Protein AF-A0A1Q9S8D6-F1 (afdb_monomer)

Foldseek 3Di:
DAFLQPRHDFDDWDWDDDPNWIWITGHHPVVVVVCVVCVVDPDVPVVVSVVVSTDTDDPPPPPPPPDDDD

Sequence (70 aa):
MQDDLDGGCAEETLQFSWGGKEYLIDLSSSHARQLRQALCAPSDEALRAYAVAGRRVAPRARRGHRRGSS

Secondary structure (DSSP, 8-state):
-B-TTTSSB--EEEEEEETTEEEEEEE-HHHHHHHHHHHTSSSGGGHHHHHHHSEEPPP-----------

Solvent-accessible surface area (backbone atoms only — not comparable to full-atom values): 4303 Å² total; per-residue (Å²): 104,54,12,48,85,82,64,49,68,27,75,46,76,46,77,51,74,60,95,94,40,45,31,39,37,37,22,26,72,66,57,49,51,51,52,56,52,39,72,70,43,99,54,69,69,68,46,50,61,55,59,70,47,24,50,73,54,75,78,76,73,76,74,69,82,73,85,75,89,131

Radius of gyration: 16.01 Å; Cα contacts (8 Å, |Δi|>4): 95; chains: 1; bounding box: 26×54×24 Å

pLDDT: mean 89.97, std 14.2, range [49.44, 98.62]

Structure (mmCIF, N/CA/C/O backbone):
data_AF-A0A1Q9S8D6-F1
#
_entry.id   AF-A0A1Q9S8D6-F1
#
loop_
_atom_site.group_PDB
_atom_site.id
_atom_site.type_symbol
_atom_site.labe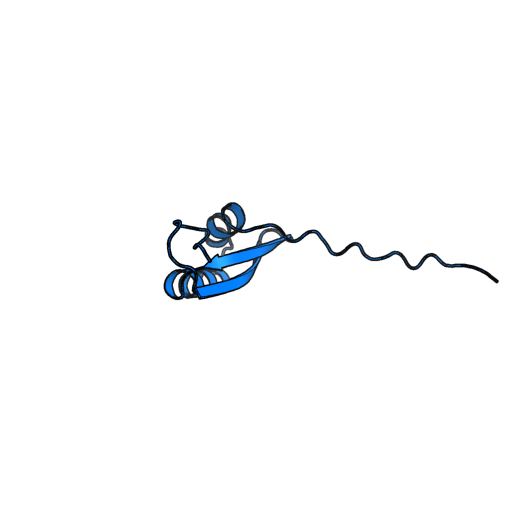l_atom_id
_atom_site.label_alt_id
_atom_site.label_comp_id
_atom_site.label_asym_id
_atom_site.label_entity_id
_atom_site.label_seq_id
_atom_site.pdbx_PDB_ins_code
_atom_site.Cartn_x
_atom_site.Cartn_y
_atom_site.Cartn_z
_atom_site.occupancy
_atom_site.B_iso_or_equiv
_atom_site.auth_seq_id
_atom_site.auth_comp_id
_atom_site.auth_asym_id
_atom_site.auth_atom_id
_atom_site.pdbx_PDB_model_num
ATOM 1 N N . MET A 1 1 ? -8.877 2.898 12.029 1.00 87.69 1 MET A N 1
ATOM 2 C CA . MET A 1 1 ? -8.756 3.043 10.562 1.00 87.69 1 MET A CA 1
ATOM 3 C C . MET A 1 1 ? -8.960 1.666 9.952 1.00 87.69 1 MET A C 1
ATOM 5 O O . MET A 1 1 ? -8.893 0.691 10.698 1.00 87.69 1 MET A O 1
ATOM 9 N N . GLN A 1 2 ? -9.271 1.583 8.665 1.00 96.50 2 GLN A N 1
ATOM 10 C CA . GLN A 1 2 ? -9.456 0.308 7.973 1.00 96.50 2 GLN A CA 1
ATOM 11 C C . GLN A 1 2 ? -8.213 0.024 7.125 1.00 96.50 2 GLN A C 1
ATOM 13 O O . GLN A 1 2 ? -7.648 0.966 6.581 1.00 96.50 2 GLN A O 1
ATOM 18 N N . ASP A 1 3 ? -7.761 -1.230 7.087 1.00 97.81 3 ASP A N 1
ATOM 19 C CA . ASP A 1 3 ? -6.664 -1.666 6.223 1.00 97.81 3 ASP A CA 1
ATOM 20 C C . ASP A 1 3 ? -7.124 -1.568 4.767 1.00 97.81 3 ASP A C 1
ATOM 22 O O . ASP A 1 3 ? -8.139 -2.159 4.390 1.00 97.81 3 ASP A O 1
ATOM 26 N N . ASP A 1 4 ? -6.403 -0.792 3.965 1.00 98.12 4 ASP A N 1
ATOM 27 C CA . ASP A 1 4 ? -6.763 -0.516 2.576 1.00 98.12 4 ASP A CA 1
ATOM 28 C C . ASP A 1 4 ? -6.598 -1.752 1.662 1.00 98.12 4 ASP A C 1
ATOM 30 O O . ASP A 1 4 ? -7.157 -1.770 0.564 1.00 98.12 4 ASP A O 1
ATOM 34 N N . LEU A 1 5 ? -5.846 -2.789 2.068 1.00 96.62 5 LEU A N 1
ATOM 35 C CA . LEU A 1 5 ? -5.641 -4.002 1.260 1.00 96.62 5 LEU A CA 1
ATOM 36 C C . LEU A 1 5 ? -6.772 -5.016 1.408 1.00 96.62 5 LEU A C 1
ATOM 38 O O . LEU A 1 5 ? -7.193 -5.601 0.409 1.00 96.62 5 LEU A O 1
ATOM 42 N N . ASP A 1 6 ? -7.218 -5.269 2.637 1.00 96.62 6 ASP A N 1
ATOM 43 C CA . ASP A 1 6 ? -8.160 -6.358 2.934 1.00 96.62 6 ASP A CA 1
ATOM 44 C C . ASP A 1 6 ? -9.429 -5.914 3.673 1.00 96.62 6 ASP A C 1
ATOM 46 O O . ASP A 1 6 ? -10.389 -6.680 3.762 1.00 96.62 6 ASP A O 1
ATOM 50 N N . GLY A 1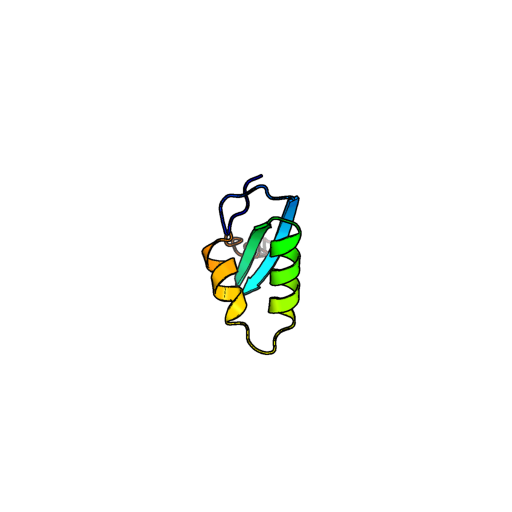 7 ? -9.473 -4.680 4.178 1.00 96.81 7 GLY A N 1
ATOM 51 C CA . GLY A 1 7 ? -10.598 -4.176 4.958 1.00 96.81 7 GLY A CA 1
ATOM 52 C C . GLY A 1 7 ? -10.534 -4.498 6.457 1.00 96.81 7 GLY A C 1
ATOM 53 O O . GLY A 1 7 ? -11.505 -4.228 7.167 1.00 96.81 7 GLY A O 1
ATOM 54 N N . GLY A 1 8 ? -9.437 -5.062 6.965 1.00 97.00 8 GLY A N 1
ATOM 55 C CA . GLY A 1 8 ? -9.209 -5.308 8.390 1.00 97.00 8 GLY A CA 1
ATOM 56 C C . GLY A 1 8 ? -8.937 -4.042 9.216 1.00 97.00 8 GLY A C 1
ATOM 57 O O . GLY A 1 8 ? -9.173 -2.915 8.785 1.00 97.00 8 GLY A O 1
ATOM 58 N N . CYS A 1 9 ? -8.432 -4.205 10.443 1.00 97.81 9 CYS A N 1
ATOM 59 C CA . CYS A 1 9 ? -8.012 -3.073 11.276 1.00 97.81 9 CYS A CA 1
ATOM 60 C C . CYS A 1 9 ? -6.622 -2.572 10.861 1.00 97.81 9 CYS A C 1
ATOM 62 O O . CYS A 1 9 ? -5.651 -3.323 10.938 1.00 97.81 9 CYS A O 1
ATOM 64 N N . ALA A 1 10 ? -6.516 -1.288 10.511 1.00 98.31 10 ALA A N 1
ATOM 65 C CA . ALA A 1 10 ? -5.227 -0.634 10.292 1.00 98.31 10 ALA A CA 1
ATOM 66 C C . ALA A 1 10 ? -4.633 -0.084 11.595 1.00 98.31 10 ALA A C 1
ATOM 68 O O . ALA A 1 10 ? -5.352 0.449 12.449 1.00 98.31 10 ALA A O 1
ATOM 69 N N . GLU A 1 11 ? -3.309 -0.165 11.694 1.00 98.25 11 GLU A N 1
ATOM 70 C CA . GLU A 1 11 ? -2.507 0.277 12.838 1.00 98.25 11 GLU A CA 1
ATOM 71 C C . GLU A 1 11 ? -1.575 1.444 12.484 1.00 98.25 11 GLU A C 1
ATOM 73 O O . GLU A 1 11 ? -1.279 2.272 13.345 1.00 98.25 11 GLU A O 1
ATOM 78 N N . GLU A 1 12 ? -1.137 1.550 11.226 1.00 97.44 12 GLU A N 1
ATOM 79 C CA . GLU A 1 12 ? -0.232 2.605 10.766 1.00 97.44 12 GLU A CA 1
ATOM 80 C C . GLU A 1 12 ? -0.575 3.086 9.348 1.00 97.44 12 GLU A C 1
ATOM 82 O O . GLU A 1 12 ? -1.005 2.312 8.496 1.00 97.44 12 GLU A O 1
ATOM 87 N N . THR A 1 13 ? -0.351 4.377 9.087 1.00 98.25 13 THR A N 1
ATOM 88 C CA . THR A 1 13 ? -0.389 4.954 7.737 1.00 98.25 13 THR A CA 1
ATOM 89 C C . THR A 1 13 ? 1.036 5.057 7.205 1.00 98.25 13 THR A C 1
ATOM 91 O O . THR A 1 13 ? 1.869 5.746 7.799 1.00 98.25 13 THR A O 1
ATOM 94 N N . LEU A 1 14 ? 1.318 4.442 6.059 1.00 97.81 14 LEU A N 1
ATOM 95 C CA . LEU A 1 14 ? 2.631 4.487 5.418 1.00 97.81 14 LEU A CA 1
ATOM 96 C C . LEU A 1 14 ? 2.617 5.313 4.137 1.00 97.81 14 LEU A C 1
ATOM 98 O O . LEU A 1 14 ? 1.678 5.240 3.349 1.00 97.81 14 LEU A O 1
ATOM 102 N N . GLN A 1 15 ? 3.699 6.060 3.911 1.00 97.56 15 GLN A N 1
ATOM 103 C CA . GLN A 1 15 ? 3.981 6.717 2.639 1.00 97.56 15 GLN A CA 1
ATOM 104 C C . GLN A 1 15 ? 4.998 5.899 1.848 1.00 97.56 15 GLN A C 1
ATOM 106 O O . GLN A 1 15 ? 6.040 5.519 2.380 1.00 97.56 15 GLN A O 1
ATOM 111 N N . PHE A 1 16 ? 4.722 5.660 0.570 1.00 96.62 16 PHE A N 1
ATOM 112 C CA . PHE 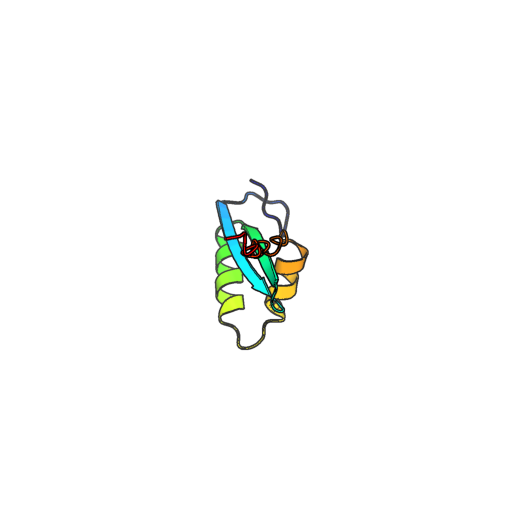A 1 16 ? 5.647 4.985 -0.337 1.00 96.62 16 PHE A CA 1
ATOM 113 C C . PHE A 1 16 ? 5.525 5.545 -1.756 1.00 96.62 16 PHE A C 1
ATOM 115 O O . PHE A 1 16 ? 4.615 6.317 -2.064 1.00 96.62 16 PHE A O 1
ATOM 122 N N . SER A 1 17 ? 6.466 5.181 -2.624 1.00 95.25 17 SER A N 1
ATOM 123 C CA . SER A 1 17 ? 6.467 5.598 -4.025 1.00 95.25 17 SER A CA 1
ATOM 124 C C . SER A 1 17 ? 6.413 4.396 -4.954 1.00 95.25 17 SER A C 1
ATOM 126 O O . SER A 1 17 ? 7.052 3.383 -4.695 1.00 95.25 17 SER A O 1
ATOM 128 N N . TRP A 1 18 ? 5.677 4.526 -6.055 1.00 96.12 18 TRP A N 1
ATOM 129 C CA . TRP A 1 18 ? 5.622 3.523 -7.116 1.00 96.12 18 TRP A CA 1
ATOM 130 C C . TRP A 1 18 ? 5.429 4.201 -8.474 1.00 96.12 18 TRP A C 1
ATOM 132 O O . TRP A 1 18 ? 4.535 5.036 -8.646 1.00 96.12 18 TRP A O 1
ATOM 142 N N . GLY A 1 19 ? 6.294 3.886 -9.444 1.00 92.75 19 GLY A N 1
ATOM 143 C CA . GLY A 1 19 ? 6.233 4.476 -10.788 1.00 92.75 19 GLY A CA 1
ATOM 144 C C . GLY A 1 19 ? 6.336 6.010 -10.797 1.00 92.75 19 GLY A C 1
ATOM 145 O O . GLY A 1 19 ? 5.605 6.673 -11.534 1.00 92.75 19 GLY A O 1
ATOM 146 N N . GLY A 1 20 ? 7.181 6.582 -9.930 1.00 92.62 20 GLY A N 1
ATOM 147 C CA . GLY A 1 20 ? 7.399 8.034 -9.820 1.00 92.62 20 GLY A CA 1
ATOM 148 C C . GLY A 1 20 ? 6.252 8.822 -9.173 1.00 92.62 20 GLY A C 1
ATOM 149 O O . GLY A 1 20 ? 6.229 10.049 -9.257 1.00 92.62 20 GLY A O 1
ATOM 150 N N . LYS A 1 21 ? 5.284 8.140 -8.554 1.00 94.25 21 LYS A N 1
ATOM 151 C CA . LYS A 1 21 ? 4.152 8.746 -7.842 1.00 94.25 21 LYS A CA 1
ATOM 152 C C . LYS A 1 21 ? 4.210 8.366 -6.368 1.00 94.25 21 LYS A C 1
ATOM 154 O O . LYS A 1 21 ? 4.601 7.248 -6.049 1.00 94.25 21 LYS A O 1
ATOM 159 N N . GLU A 1 22 ? 3.775 9.276 -5.505 1.00 96.19 22 GLU A N 1
ATOM 160 C CA . GLU A 1 22 ? 3.690 9.064 -4.059 1.00 96.19 22 GLU A CA 1
ATOM 161 C C . GLU A 1 22 ? 2.283 8.609 -3.655 1.00 96.19 22 GLU A C 1
ATOM 163 O O . GLU A 1 22 ? 1.278 9.112 -4.172 1.00 96.19 22 GLU A O 1
ATOM 168 N N . TYR A 1 23 ? 2.218 7.678 -2.710 1.00 97.12 23 TYR A N 1
ATOM 169 C CA . TYR A 1 23 ? 0.990 7.090 -2.188 1.00 97.12 23 TYR A CA 1
ATOM 170 C C . TYR A 1 23 ? 1.032 7.050 -0.664 1.00 97.12 23 TYR A C 1
ATOM 172 O O . TYR A 1 23 ? 2.104 6.959 -0.065 1.00 97.12 23 TYR A O 1
ATOM 180 N N . LEU A 1 24 ? -0.148 7.108 -0.055 1.00 97.94 24 LEU A N 1
ATOM 181 C CA . LEU A 1 24 ? -0.375 6.797 1.351 1.00 97.94 24 LEU A CA 1
ATOM 182 C C . LEU A 1 24 ? -1.273 5.564 1.436 1.00 97.94 24 LEU A C 1
ATOM 184 O O . LEU A 1 24 ? -2.175 5.422 0.613 1.00 97.94 24 LEU A O 1
ATOM 188 N N . ILE A 1 25 ? -1.044 4.701 2.417 1.00 98.31 25 ILE A N 1
ATOM 189 C CA . ILE A 1 25 ? -1.856 3.503 2.631 1.00 98.31 25 ILE A CA 1
ATOM 190 C C . ILE A 1 25 ? -1.975 3.203 4.126 1.00 98.31 25 ILE A C 1
ATOM 192 O O . ILE A 1 25 ? -0.976 3.260 4.847 1.00 98.31 25 ILE A O 1
ATOM 196 N N . ASP A 1 26 ? -3.191 2.935 4.585 1.00 98.62 26 ASP A N 1
ATOM 197 C CA . ASP A 1 26 ? -3.507 2.539 5.954 1.00 98.62 26 ASP A CA 1
ATOM 198 C C . ASP A 1 26 ? -3.426 1.009 6.053 1.00 98.62 26 ASP A C 1
ATOM 200 O O . ASP A 1 26 ? -4.116 0.305 5.323 1.00 98.62 26 ASP A O 1
ATOM 204 N N . LEU A 1 27 ? -2.548 0.483 6.914 1.00 98.56 27 LEU A N 1
ATOM 205 C CA . LEU A 1 27 ? -2.228 -0.948 6.987 1.00 98.56 27 LEU A CA 1
ATOM 206 C C . LEU A 1 27 ? -2.161 -1.464 8.428 1.00 98.56 27 LEU A C 1
ATOM 208 O O . LEU A 1 27 ? -1.798 -0.744 9.361 1.00 98.56 27 LEU A O 1
ATOM 212 N N . SER A 1 28 ? -2.453 -2.749 8.604 1.00 98.50 28 SER A N 1
ATOM 213 C CA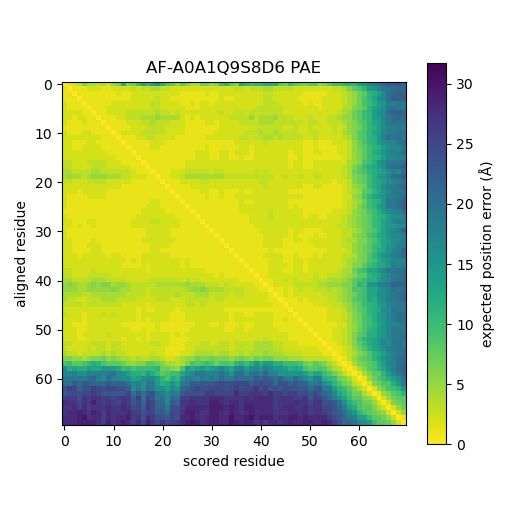 . SER A 1 28 ? -2.092 -3.525 9.795 1.00 98.50 28 SER A CA 1
ATOM 214 C C . SER A 1 28 ? -0.568 -3.679 9.916 1.00 98.50 28 SER A C 1
ATOM 216 O O . SER A 1 28 ? 0.156 -3.627 8.916 1.00 98.50 28 SER A O 1
ATOM 218 N N . SER A 1 29 ? -0.048 -3.965 11.116 1.00 98.12 29 SER A N 1
ATOM 219 C CA . SER A 1 29 ? 1.399 -4.161 11.335 1.00 98.12 29 SER A CA 1
ATOM 220 C C . SER A 1 29 ? 2.000 -5.267 10.457 1.00 98.12 29 SER A C 1
ATOM 222 O O . SER A 1 29 ? 3.178 -5.214 10.084 1.00 98.12 29 SER A O 1
ATOM 224 N N . SER A 1 30 ? 1.203 -6.294 10.133 1.00 98.12 30 SER A N 1
ATOM 225 C CA . SER A 1 30 ? 1.614 -7.395 9.257 1.00 98.12 30 SER A CA 1
ATOM 226 C C . SER A 1 30 ? 1.788 -6.914 7.816 1.00 98.12 30 SER A C 1
ATOM 228 O O . SER A 1 30 ? 2.861 -7.097 7.234 1.00 98.12 30 SER A O 1
ATOM 230 N N . HIS A 1 31 ? 0.781 -6.240 7.257 1.00 98.25 31 HIS A N 1
ATOM 231 C CA . HIS A 1 31 ? 0.839 -5.715 5.892 1.00 98.25 31 HIS A CA 1
ATOM 232 C C . HIS A 1 31 ? 1.865 -4.594 5.744 1.00 98.25 31 HIS A C 1
ATOM 234 O O . HIS A 1 31 ? 2.608 -4.560 4.764 1.00 98.25 31 HIS A O 1
ATOM 240 N N . ALA A 1 32 ? 2.013 -3.746 6.758 1.00 98.38 32 ALA A N 1
ATOM 241 C CA . ALA A 1 32 ? 3.063 -2.739 6.810 1.00 98.38 32 ALA A CA 1
ATOM 242 C C . ALA A 1 32 ? 4.470 -3.360 6.728 1.00 98.38 32 ALA A C 1
ATOM 244 O O . ALA A 1 32 ? 5.354 -2.856 6.030 1.00 98.38 32 ALA A O 1
ATOM 245 N N . ARG A 1 33 ? 4.695 -4.499 7.399 1.00 98.25 33 ARG A N 1
ATOM 246 C CA . ARG A 1 33 ? 5.961 -5.244 7.306 1.00 98.25 33 ARG A CA 1
ATOM 247 C C . ARG A 1 33 ? 6.181 -5.828 5.911 1.00 98.25 33 ARG A C 1
ATOM 249 O O . ARG A 1 33 ? 7.306 -5.769 5.420 1.00 98.25 33 ARG A O 1
ATOM 256 N N . GLN A 1 34 ? 5.133 -6.347 5.277 1.00 98.00 34 GLN A N 1
ATOM 257 C CA . GLN A 1 34 ? 5.202 -6.871 3.911 1.00 98.00 34 GLN A CA 1
ATOM 258 C C . GLN A 1 34 ? 5.500 -5.761 2.892 1.00 98.00 34 GLN A C 1
ATOM 260 O O . GLN A 1 34 ? 6.367 -5.946 2.039 1.00 98.00 34 GLN A O 1
ATOM 265 N N . LEU A 1 35 ? 4.893 -4.576 3.037 1.00 98.12 35 LEU A N 1
ATOM 266 C CA . LEU A 1 35 ? 5.213 -3.405 2.215 1.00 98.12 35 LEU A CA 1
ATOM 267 C C . LEU A 1 35 ? 6.690 -3.014 2.353 1.00 98.12 35 LEU A C 1
ATOM 269 O O . LEU A 1 35 ? 7.376 -2.808 1.353 1.00 98.12 35 LEU A O 1
ATOM 273 N N . ARG A 1 36 ? 7.213 -2.966 3.584 1.00 97.56 36 ARG A N 1
ATOM 274 C CA . ARG A 1 36 ? 8.636 -2.675 3.833 1.00 97.56 36 ARG A CA 1
ATOM 275 C C . ARG A 1 36 ? 9.569 -3.692 3.170 1.00 97.56 36 ARG A C 1
ATOM 277 O O . ARG A 1 36 ? 10.607 -3.303 2.650 1.00 97.56 36 ARG A O 1
ATOM 284 N N . GLN A 1 37 ? 9.203 -4.972 3.152 1.00 97.44 37 GLN A N 1
ATOM 285 C CA . GLN A 1 37 ? 9.974 -6.002 2.448 1.00 97.44 37 GLN A CA 1
ATOM 286 C C . GLN A 1 37 ? 9.897 -5.836 0.926 1.00 97.44 37 GLN A C 1
ATOM 288 O O . GLN A 1 37 ? 10.922 -5.940 0.256 1.00 97.44 37 GLN A O 1
ATOM 293 N N . ALA A 1 38 ? 8.714 -5.527 0.390 1.00 97.12 38 ALA A N 1
ATOM 294 C CA . ALA A 1 38 ? 8.519 -5.270 -1.035 1.00 97.12 38 ALA A CA 1
ATOM 295 C C . ALA A 1 38 ? 9.339 -4.064 -1.525 1.00 97.12 38 ALA A C 1
ATOM 297 O O . ALA A 1 38 ? 9.886 -4.114 -2.620 1.00 97.12 38 ALA A O 1
ATOM 298 N N . LEU A 1 39 ? 9.494 -3.023 -0.698 1.00 96.50 39 LEU A N 1
ATOM 299 C CA . LEU A 1 39 ? 10.350 -1.865 -0.995 1.00 96.50 39 LEU A CA 1
ATOM 300 C C . LEU A 1 39 ? 11.846 -2.210 -1.076 1.00 96.50 39 LEU A C 1
ATOM 302 O O . LEU A 1 39 ? 12.602 -1.483 -1.711 1.00 96.50 39 LEU A O 1
ATOM 306 N N . CYS A 1 40 ? 12.281 -3.298 -0.437 1.00 96.06 40 CYS A N 1
ATOM 307 C CA . CYS A 1 40 ? 13.660 -3.783 -0.519 1.00 96.06 40 CYS A CA 1
ATOM 308 C C . CYS A 1 40 ? 13.880 -4.784 -1.665 1.00 96.06 40 CYS A C 1
ATOM 310 O O . CYS A 1 40 ? 15.013 -5.219 -1.880 1.00 96.06 40 CYS A O 1
ATOM 312 N N . ALA A 1 41 ? 12.824 -5.197 -2.370 1.00 94.38 41 ALA A N 1
ATOM 313 C CA . ALA A 1 41 ? 12.943 -6.124 -3.486 1.00 94.38 41 ALA A CA 1
ATOM 314 C C . ALA A 1 41 ? 13.605 -5.436 -4.698 1.00 94.38 41 ALA A C 1
ATOM 316 O O . ALA A 1 41 ? 13.430 -4.236 -4.898 1.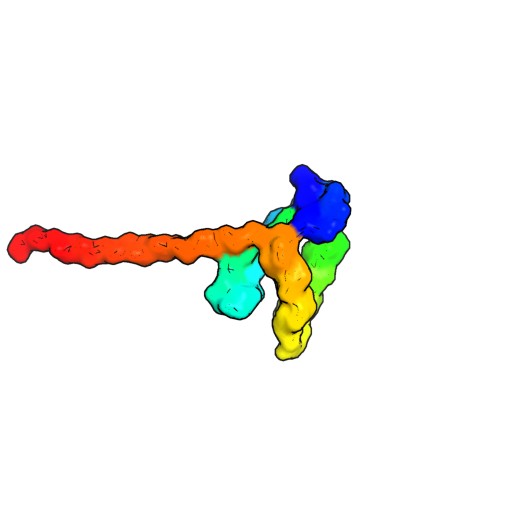00 94.38 41 ALA A O 1
ATOM 317 N N . PRO A 1 42 ? 14.328 -6.180 -5.557 1.00 92.38 42 PRO A N 1
ATOM 318 C CA . PRO A 1 42 ? 14.962 -5.611 -6.752 1.00 92.38 42 PRO A CA 1
ATOM 319 C C . PRO A 1 42 ? 13.959 -5.132 -7.816 1.00 92.38 42 PRO A C 1
ATOM 321 O O . PRO A 1 42 ? 14.347 -4.449 -8.758 1.00 92.38 42 PRO A O 1
ATOM 324 N N . SER A 1 43 ? 12.687 -5.514 -7.694 1.00 94.12 43 SER A N 1
ATOM 325 C CA . SER A 1 43 ? 11.613 -5.169 -8.622 1.00 94.12 43 SER A CA 1
ATOM 326 C C . SER A 1 43 ? 10.433 -4.547 -7.884 1.00 94.12 43 SER A C 1
ATOM 328 O O . SER A 1 43 ? 9.950 -5.115 -6.904 1.00 94.12 43 SER A O 1
ATOM 330 N N . ASP A 1 44 ? 9.874 -3.476 -8.438 1.00 93.94 44 ASP A N 1
ATOM 331 C CA . ASP A 1 44 ? 8.730 -2.757 -7.864 1.00 93.94 44 ASP A CA 1
ATOM 332 C C . ASP A 1 44 ? 7.358 -3.396 -8.163 1.00 93.94 44 ASP A C 1
ATOM 334 O O . ASP A 1 44 ? 6.314 -2.802 -7.887 1.00 93.94 44 ASP A O 1
ATOM 338 N N . GLU A 1 45 ? 7.311 -4.592 -8.760 1.00 94.69 45 GLU A N 1
ATOM 339 C CA . GLU A 1 45 ? 6.050 -5.232 -9.166 1.00 94.69 45 GLU A CA 1
ATOM 340 C C . GLU A 1 45 ? 5.140 -5.530 -7.966 1.00 94.69 45 GLU A C 1
ATOM 342 O O . GLU A 1 45 ? 3.932 -5.291 -8.020 1.00 94.69 45 GLU A O 1
ATOM 347 N N . ALA A 1 46 ? 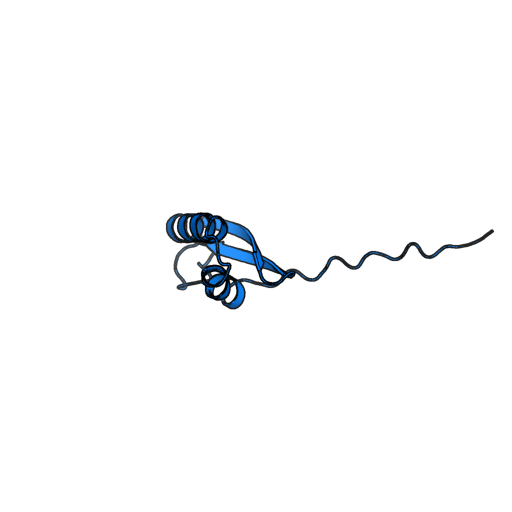5.727 -5.937 -6.837 1.00 94.06 46 ALA A N 1
ATOM 348 C CA . ALA A 1 46 ? 4.996 -6.171 -5.594 1.00 94.06 46 ALA A CA 1
ATOM 349 C C . ALA A 1 46 ? 4.322 -4.897 -5.050 1.00 94.06 46 ALA A C 1
ATOM 351 O O . ALA A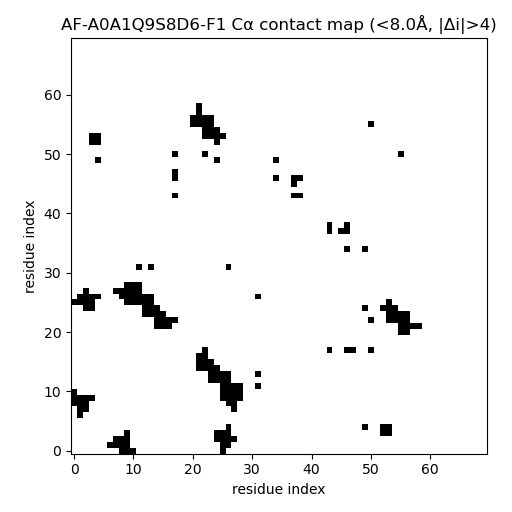 1 46 ? 3.265 -4.978 -4.427 1.00 94.06 46 ALA A O 1
ATOM 352 N N . LEU A 1 47 ? 4.881 -3.712 -5.327 1.00 97.25 47 LEU A N 1
ATOM 353 C CA . LEU A 1 47 ? 4.331 -2.429 -4.873 1.00 97.25 47 LEU A CA 1
ATOM 354 C C . LEU A 1 47 ? 3.054 -2.033 -5.624 1.00 97.25 47 LEU A C 1
ATOM 356 O O . LEU A 1 47 ? 2.290 -1.199 -5.137 1.00 97.25 47 LEU A O 1
ATOM 360 N N . ARG A 1 48 ? 2.781 -2.645 -6.785 1.00 96.69 48 ARG A N 1
ATOM 361 C CA . ARG A 1 48 ? 1.593 -2.339 -7.593 1.00 96.69 48 ARG A CA 1
ATOM 362 C C . ARG A 1 48 ? 0.296 -2.587 -6.826 1.00 96.69 48 ARG A C 1
ATOM 364 O O . ARG A 1 48 ? -0.613 -1.769 -6.926 1.00 96.69 48 ARG A O 1
ATOM 371 N N . ALA A 1 49 ? 0.206 -3.680 -6.066 1.00 96.25 49 ALA A N 1
ATOM 372 C CA . ALA A 1 49 ? -0.989 -3.997 -5.280 1.00 96.25 49 ALA A CA 1
ATOM 373 C C . ALA A 1 49 ? -1.270 -2.908 -4.232 1.00 96.25 49 ALA A C 1
ATOM 375 O O . ALA A 1 49 ? -2.382 -2.392 -4.151 1.00 96.25 49 ALA A O 1
ATOM 376 N N . TYR A 1 50 ? -0.227 -2.471 -3.523 1.00 97.38 50 TYR A N 1
ATOM 377 C CA . TYR A 1 50 ? -0.315 -1.378 -2.558 1.00 97.38 50 TYR A CA 1
ATOM 378 C C . TYR A 1 50 ? -0.668 -0.048 -3.230 1.00 97.38 50 TYR A C 1
ATOM 380 O O . TYR A 1 50 ? -1.420 0.738 -2.672 1.00 97.38 50 TYR A O 1
ATOM 388 N N . ALA A 1 51 ? -0.165 0.229 -4.436 1.00 96.81 51 ALA A N 1
ATOM 389 C CA . ALA A 1 51 ? -0.485 1.466 -5.154 1.00 96.81 51 ALA A CA 1
ATOM 390 C C . ALA A 1 51 ? -1.934 1.514 -5.664 1.00 96.81 51 ALA A C 1
ATOM 392 O O . ALA A 1 51 ? -2.480 2.602 -5.838 1.00 96.81 51 ALA A O 1
ATOM 393 N N . VAL A 1 52 ? -2.542 0.352 -5.928 1.00 97.00 52 VAL A N 1
ATOM 394 C CA . VAL A 1 52 ? -3.958 0.238 -6.310 1.00 97.00 52 VAL A CA 1
ATOM 395 C C . VAL A 1 52 ? -4.873 0.430 -5.100 1.00 97.00 52 VAL A C 1
ATOM 397 O O . VAL A 1 52 ? -5.901 1.087 -5.235 1.00 97.00 52 VAL A O 1
ATOM 400 N N . ALA A 1 53 ? -4.497 -0.122 -3.946 1.00 96.94 53 ALA A N 1
ATOM 401 C CA . ALA A 1 53 ? -5.244 0.020 -2.697 1.00 96.94 53 ALA A CA 1
ATOM 402 C C . ALA A 1 53 ? -5.079 1.411 -2.060 1.00 96.94 53 ALA A C 1
ATOM 404 O O . ALA A 1 53 ? -6.038 2.012 -1.587 1.00 96.94 53 ALA A O 1
ATOM 405 N N . GLY A 1 54 ? -3.856 1.939 -2.076 1.00 95.31 54 GLY A N 1
ATOM 406 C CA . GLY A 1 54 ? -3.502 3.196 -1.437 1.00 95.31 54 GLY A CA 1
ATOM 407 C C . GLY A 1 54 ? -4.005 4.435 -2.178 1.00 95.31 54 GLY A C 1
ATOM 408 O O . GLY A 1 54 ? -4.268 4.453 -3.383 1.00 95.31 54 GLY A O 1
ATOM 409 N N . ARG A 1 55 ? -4.058 5.547 -1.449 1.00 96.25 55 ARG A N 1
ATOM 410 C CA . ARG A 1 55 ? -4.451 6.853 -1.983 1.00 96.25 55 ARG A CA 1
ATOM 411 C C . ARG A 1 55 ? -3.254 7.586 -2.581 1.00 96.25 55 ARG A C 1
ATOM 413 O O . ARG A 1 55 ? -2.229 7.784 -1.928 1.00 96.25 55 ARG A O 1
ATOM 420 N N . ARG A 1 56 ? -3.391 8.061 -3.822 1.00 95.44 56 ARG A N 1
ATOM 421 C CA . ARG A 1 56 ? -2.351 8.865 -4.480 1.00 95.44 56 ARG A CA 1
ATOM 422 C C . ARG A 1 56 ? -2.243 10.249 -3.843 1.00 95.44 56 ARG A C 1
ATOM 424 O O . ARG A 1 56 ? -3.232 10.974 -3.745 1.00 95.44 56 ARG A O 1
ATOM 431 N N . VAL A 1 57 ? -1.025 10.646 -3.495 1.00 93.44 57 VAL A N 1
ATOM 432 C CA . VAL A 1 57 ? -0.730 11.998 -3.020 1.00 93.44 57 VAL A CA 1
ATOM 433 C C . VAL A 1 57 ? -0.666 12.925 -4.231 1.00 93.44 57 VAL A C 1
ATOM 435 O O . VAL A 1 57 ? 0.049 12.667 -5.203 1.00 93.44 57 VAL A O 1
ATOM 438 N N . ALA A 1 58 ? -1.452 14.003 -4.212 1.00 83.81 58 ALA A N 1
ATOM 439 C CA . ALA A 1 58 ? -1.373 15.012 -5.259 1.00 83.81 58 ALA A CA 1
ATOM 440 C C . ALA A 1 58 ? 0.036 15.632 -5.252 1.00 83.81 58 ALA A C 1
ATOM 442 O O . ALA A 1 58 ? 0.520 15.998 -4.176 1.00 83.81 58 ALA A O 1
ATOM 443 N N . PRO A 1 59 ? 0.696 15.787 -6.417 1.00 70.25 59 PRO A N 1
ATOM 444 C CA . PRO A 1 59 ? 1.991 16.442 -6.465 1.00 70.25 59 PRO A CA 1
ATOM 445 C C . PRO A 1 59 ? 1.823 17.839 -5.880 1.00 70.25 59 PRO A C 1
ATOM 447 O O . PRO A 1 59 ? 0.978 18.619 -6.328 1.00 70.25 59 PRO A O 1
ATOM 450 N N . ARG A 1 60 ? 2.604 18.139 -4.841 1.00 66.81 60 ARG A N 1
ATOM 451 C CA . ARG A 1 60 ? 2.579 19.441 -4.183 1.00 66.81 60 ARG A CA 1
ATOM 452 C C . ARG A 1 60 ? 2.892 20.471 -5.260 1.00 66.81 60 ARG A C 1
ATOM 454 O O . ARG A 1 60 ? 4.015 20.508 -5.763 1.00 66.81 60 ARG A O 1
ATOM 461 N N .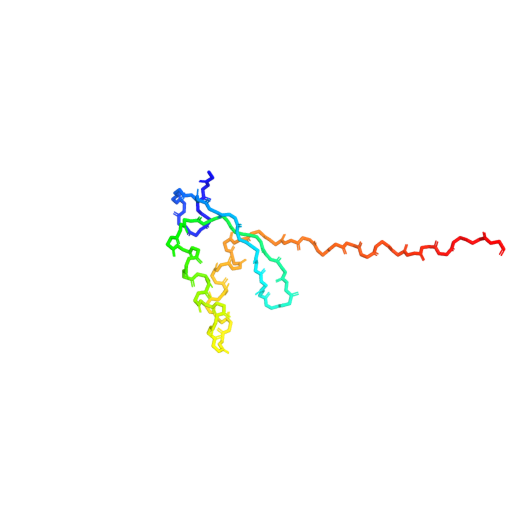 ALA A 1 61 ? 1.879 21.237 -5.678 1.00 60.31 61 ALA A N 1
ATOM 462 C CA . ALA A 1 61 ? 2.039 22.229 -6.728 1.00 60.31 61 ALA A CA 1
ATOM 463 C C . ALA A 1 61 ? 3.230 23.099 -6.336 1.00 60.31 61 ALA A C 1
ATOM 465 O O . ALA A 1 61 ? 3.198 23.759 -5.293 1.00 60.31 61 ALA A O 1
ATOM 466 N N . ARG A 1 62 ? 4.306 23.045 -7.130 1.00 61.91 62 ARG A N 1
ATOM 467 C CA . ARG A 1 62 ? 5.436 23.956 -6.982 1.00 61.91 62 ARG A CA 1
ATOM 468 C C . ARG A 1 62 ? 4.835 25.332 -7.175 1.00 61.91 62 ARG A C 1
ATOM 470 O O . ARG A 1 62 ? 4.515 25.703 -8.301 1.00 61.91 62 ARG A O 1
ATOM 477 N N . ARG A 1 63 ? 4.550 26.018 -6.068 1.00 58.16 63 ARG A N 1
ATOM 478 C CA . ARG A 1 63 ? 3.950 27.345 -6.065 1.00 58.16 63 ARG A CA 1
ATOM 479 C C . ARG A 1 63 ? 4.965 28.216 -6.782 1.00 58.16 63 ARG A C 1
ATOM 481 O O . ARG A 1 63 ? 5.995 28.563 -6.214 1.00 58.16 63 ARG A O 1
ATOM 488 N N . GLY A 1 64 ? 4.730 28.406 -8.081 1.00 56.25 64 GLY A N 1
ATOM 489 C CA . GLY A 1 64 ? 5.606 29.153 -8.955 1.00 56.25 64 GLY A CA 1
ATOM 490 C C . GLY A 1 64 ? 5.846 30.487 -8.286 1.00 56.25 64 GLY A C 1
ATOM 491 O O . GLY A 1 64 ? 4.893 31.195 -7.959 1.00 56.25 64 GLY A O 1
ATOM 492 N N . HIS A 1 65 ? 7.114 30.772 -8.019 1.00 59.56 65 HIS A N 1
ATOM 493 C CA . HIS A 1 65 ? 7.571 32.082 -7.617 1.00 59.56 65 HIS A CA 1
ATOM 494 C C . HIS A 1 65 ? 7.212 33.026 -8.768 1.00 59.56 65 HIS A C 1
ATOM 496 O O . HIS A 1 65 ? 7.960 33.175 -9.735 1.00 59.56 65 HIS A O 1
ATOM 502 N N . ARG A 1 66 ? 5.994 33.578 -8.715 1.00 56.28 66 ARG A N 1
ATOM 503 C CA . ARG A 1 66 ? 5.589 34.702 -9.544 1.00 56.28 66 ARG A CA 1
ATOM 504 C C . ARG A 1 66 ? 6.514 35.831 -9.130 1.00 56.28 66 ARG A C 1
ATOM 506 O O . ARG A 1 66 ? 6.340 36.415 -8.066 1.00 56.28 66 ARG A O 1
ATOM 513 N N . ARG A 1 67 ? 7.529 36.068 -9.959 1.00 58.06 67 ARG A N 1
ATOM 514 C CA . ARG A 1 67 ? 8.303 37.301 -9.958 1.00 58.06 67 ARG A CA 1
ATOM 515 C C . ARG A 1 67 ? 7.306 38.458 -10.100 1.00 58.06 67 ARG A C 1
ATOM 517 O O . ARG A 1 67 ? 6.788 38.675 -11.189 1.00 58.06 67 ARG A O 1
ATOM 524 N N . GLY A 1 68 ? 6.996 39.121 -8.990 1.00 57.84 68 GLY A N 1
ATOM 525 C CA . GLY A 1 68 ? 6.501 40.497 -8.958 1.00 57.84 68 GLY A CA 1
ATOM 526 C C . GLY A 1 68 ? 7.692 41.372 -8.567 1.00 57.84 68 GLY A C 1
ATOM 527 O O . GLY A 1 68 ? 8.350 41.074 -7.577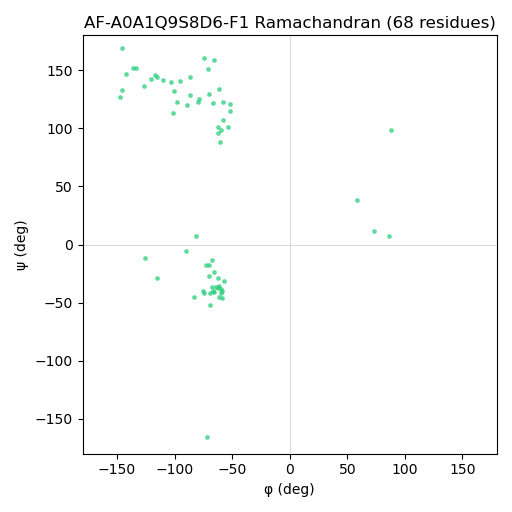 1.00 57.84 68 GLY A O 1
ATOM 528 N N . SER A 1 69 ? 8.170 42.230 -9.466 1.00 59.44 69 SER A N 1
ATOM 529 C CA . SER A 1 69 ? 7.787 43.648 -9.566 1.00 59.44 69 SER A CA 1
ATOM 530 C C . SER A 1 69 ? 8.655 44.537 -8.671 1.00 59.44 69 SER A C 1
ATOM 532 O O . SER A 1 69 ? 8.393 44.652 -7.477 1.00 59.44 69 SER A O 1
ATOM 534 N N . SER A 1 70 ? 9.666 45.175 -9.265 1.00 49.44 70 SER A N 1
ATOM 535 C CA . SER A 1 70 ? 9.946 46.626 -9.234 1.00 49.44 70 SER A CA 1
ATOM 536 C C . SER A 1 70 ? 11.090 46.927 -10.197 1.00 49.44 70 SER A C 1
ATOM 538 O O . SER A 1 70 ? 12.003 46.075 -10.282 1.00 49.44 70 SER A O 1
#

Mean predicted aligned error: 6.66 Å

Nearest PDB structures (foldseek):
  4e1r-assembly1_A  TM=7.103E-01  e=6.758E-03  Mycobacterium tuberculosis
  8p66-assembly1_B  TM=6.555E-01  e=3.104E-01  Pseudomonas aeruginosa
  1tuw-assembly1_A-2  TM=2.702E-01  e=3.085E+00  Streptomyces glaucescens